Protein AF-A0A967LV18-F1 (afdb_monomer_lite)

Radi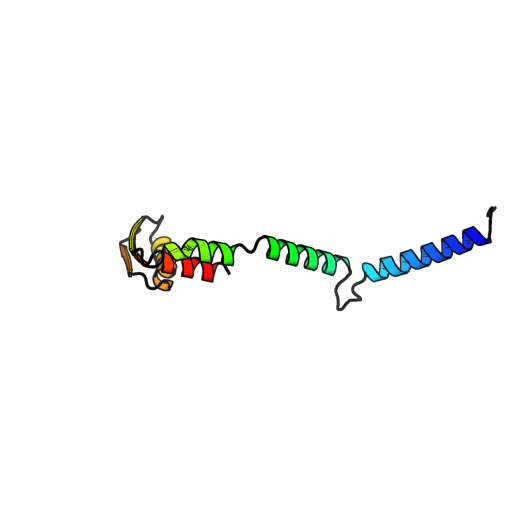us of gyration: 29.57 Å; chains: 1; bounding box: 50×27×85 Å

Foldseek 3Di:
DPPDPVVVVVVVVVVVVVVVVVCQQCDCPPVRDHVVVVVVVVVVVVVCVVPPCLVVVLVVLVVQFPPKDWDKDFAPFPVRLVVVQVLLVVLVWDWDDDTRIIITIDRSSSSVVSVSVVVD

Structure (mmCIF, N/CA/C/O backbone):
data_AF-A0A967LV18-F1
#
_entry.id   AF-A0A967LV18-F1
#
loop_
_atom_site.group_PDB
_atom_site.id
_atom_site.type_symbol
_atom_site.label_atom_id
_atom_site.label_alt_id
_atom_site.label_comp_id
_atom_site.label_asym_id
_atom_site.label_entity_id
_atom_site.label_seq_id
_atom_site.pdbx_PDB_ins_code
_atom_site.Cartn_x
_atom_site.Cartn_y
_atom_site.Cartn_z
_atom_site.occupancy
_atom_site.B_iso_or_equiv
_atom_site.auth_seq_id
_atom_site.auth_comp_id
_atom_site.auth_asym_id
_atom_site.auth_atom_id
_atom_site.pdbx_PDB_model_num
ATOM 1 N N . MET A 1 1 ? 13.952 8.322 -61.474 1.00 69.38 1 MET A N 1
ATOM 2 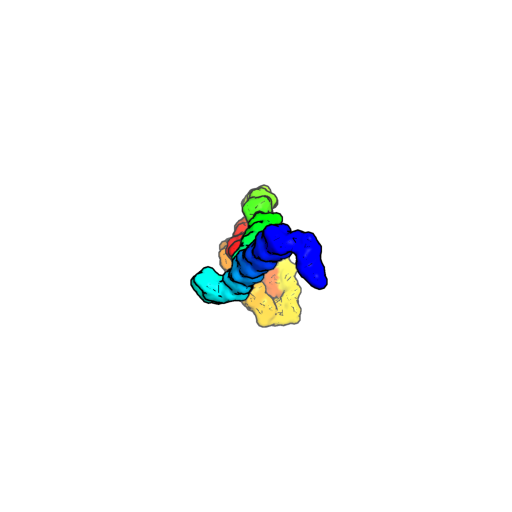C CA . MET A 1 1 ? 15.423 8.490 -61.414 1.00 69.38 1 MET A CA 1
ATOM 3 C C . MET A 1 1 ? 15.764 9.018 -60.025 1.00 69.38 1 MET A C 1
ATOM 5 O O . MET A 1 1 ? 15.075 9.923 -59.576 1.00 69.38 1 MET A O 1
ATOM 9 N N . ILE A 1 2 ? 16.734 8.440 -59.307 1.00 79.06 2 ILE A N 1
ATOM 10 C CA . ILE A 1 2 ? 17.136 8.963 -57.986 1.00 79.06 2 ILE A CA 1
ATOM 11 C C . ILE A 1 2 ? 17.806 10.326 -58.201 1.00 79.06 2 ILE A C 1
ATOM 13 O O . ILE A 1 2 ? 18.850 10.383 -58.848 1.00 79.06 2 ILE A O 1
ATOM 17 N N . ALA A 1 3 ? 17.207 11.398 -57.672 1.00 81.38 3 ALA A N 1
ATOM 18 C CA . ALA A 1 3 ? 17.666 12.774 -57.889 1.00 81.38 3 ALA A CA 1
ATOM 19 C C . ALA A 1 3 ? 19.056 13.047 -57.284 1.00 81.38 3 ALA A C 1
ATOM 21 O O . ALA A 1 3 ? 19.868 13.744 -57.880 1.00 81.38 3 ALA A O 1
ATOM 22 N N . SER A 1 4 ? 19.358 12.447 -56.127 1.00 88.12 4 SER A N 1
ATOM 23 C CA . SER A 1 4 ? 20.658 12.552 -55.459 1.00 88.12 4 SER A CA 1
ATOM 24 C C . SER A 1 4 ? 21.025 11.223 -54.808 1.00 88.12 4 SER A C 1
ATOM 26 O O . SER A 1 4 ? 20.490 10.850 -53.763 1.00 88.12 4 SER A O 1
ATOM 28 N N . LYS A 1 5 ? 21.939 10.477 -55.439 1.00 85.50 5 LYS A N 1
ATOM 29 C CA . LYS A 1 5 ? 22.316 9.124 -54.994 1.00 85.50 5 LYS A CA 1
ATOM 30 C C . LYS A 1 5 ? 22.881 9.124 -53.570 1.00 85.50 5 LYS A C 1
ATOM 32 O O . LYS A 1 5 ? 22.492 8.286 -52.767 1.00 85.50 5 LYS A O 1
ATOM 37 N N . LYS A 1 6 ? 23.740 10.091 -53.231 1.00 87.75 6 LYS A N 1
ATOM 38 C CA . LYS A 1 6 ? 24.382 10.180 -51.907 1.00 87.75 6 LYS A CA 1
ATOM 39 C C . LYS A 1 6 ? 23.361 10.366 -50.780 1.00 87.75 6 LYS A C 1
ATOM 41 O O . LYS A 1 6 ? 23.412 9.653 -49.785 1.00 87.75 6 LYS A O 1
ATOM 46 N N . GLN A 1 7 ? 22.432 11.305 -50.950 1.00 90.69 7 GLN A N 1
ATOM 47 C CA . GLN A 1 7 ? 21.400 11.587 -49.948 1.00 90.69 7 GLN A CA 1
ATOM 48 C C . GLN A 1 7 ? 20.385 10.445 -49.858 1.00 90.69 7 GLN A C 1
ATOM 50 O O . GLN A 1 7 ? 20.001 10.063 -48.759 1.00 90.69 7 GLN A O 1
ATOM 55 N N . PHE A 1 8 ? 20.010 9.853 -50.995 1.00 92.94 8 PHE A N 1
ATOM 56 C CA . PHE A 1 8 ? 19.089 8.721 -51.034 1.00 92.94 8 PHE A CA 1
ATOM 57 C C . PHE A 1 8 ? 19.639 7.502 -50.282 1.00 92.94 8 PHE A C 1
ATOM 59 O O . PHE A 1 8 ? 18.982 7.001 -49.376 1.00 92.94 8 PHE A O 1
ATOM 66 N N . PHE A 1 9 ? 20.863 7.056 -50.590 1.00 93.44 9 PHE A N 1
ATOM 67 C CA . PHE A 1 9 ? 21.462 5.907 -49.901 1.00 93.44 9 PHE A CA 1
ATOM 68 C C . PHE A 1 9 ? 21.773 6.199 -48.427 1.00 93.44 9 PHE A C 1
ATOM 70 O O . PHE A 1 9 ? 21.620 5.310 -47.594 1.00 93.44 9 PHE A O 1
ATOM 77 N N . GLY A 1 10 ? 22.133 7.443 -48.087 1.00 94.56 10 GLY A N 1
ATOM 78 C CA . GLY A 1 10 ? 22.270 7.870 -46.692 1.00 94.56 10 GLY A CA 1
ATOM 79 C C . GLY A 1 10 ? 20.950 7.777 -45.917 1.00 94.56 10 GLY A C 1
ATOM 80 O O . GLY A 1 10 ? 20.917 7.211 -44.828 1.00 94.56 10 GLY A O 1
ATOM 81 N N . GLY A 1 11 ? 19.850 8.259 -46.503 1.00 94.06 11 GLY A N 1
ATOM 82 C CA . GLY A 1 11 ? 18.512 8.162 -45.913 1.00 94.06 11 GLY A CA 1
ATOM 83 C C . GLY A 1 11 ? 18.028 6.719 -45.765 1.00 94.06 11 GLY A C 1
ATOM 84 O O . GLY A 1 11 ? 17.505 6.356 -44.716 1.00 94.06 11 GLY A O 1
ATOM 85 N N . VAL A 1 12 ? 18.267 5.870 -46.770 1.00 95.75 12 VAL A N 1
ATOM 86 C CA . VAL A 1 12 ? 17.966 4.429 -46.692 1.00 95.75 12 VAL A CA 1
ATOM 87 C C . VAL A 1 12 ? 18.765 3.762 -45.568 1.00 95.75 12 VAL A C 1
ATOM 89 O O . VAL A 1 12 ? 18.195 2.994 -44.798 1.00 95.75 12 VAL A O 1
ATOM 92 N N . GLY A 1 13 ? 20.051 4.091 -45.415 1.00 96.62 13 GLY A N 1
ATOM 93 C CA . GLY A 1 13 ? 20.875 3.582 -44.315 1.00 96.62 13 GLY A CA 1
ATOM 94 C C . GLY A 1 13 ? 20.340 3.977 -42.935 1.00 96.62 13 GLY A C 1
ATOM 95 O O . GLY A 1 13 ? 20.216 3.124 -42.058 1.00 96.62 13 GLY A O 1
ATOM 96 N N . LEU A 1 14 ? 19.951 5.244 -42.755 1.00 96.69 14 LEU A N 1
ATOM 97 C CA . LEU A 1 14 ? 19.337 5.725 -41.511 1.00 96.69 14 LEU A CA 1
ATOM 98 C C . LEU A 1 14 ? 17.985 5.057 -41.234 1.00 96.69 14 LEU A C 1
ATOM 100 O O . LEU A 1 14 ? 17.716 4.686 -40.094 1.00 96.69 14 LEU A O 1
ATOM 104 N N . MET A 1 15 ? 17.159 4.858 -42.265 1.00 97.06 15 MET A N 1
ATOM 105 C CA . MET A 1 15 ? 15.868 4.178 -42.139 1.00 97.06 15 MET A CA 1
ATOM 106 C C . MET A 1 15 ? 16.042 2.723 -41.698 1.00 97.06 15 MET A C 1
ATOM 108 O O . MET A 1 15 ? 15.348 2.267 -40.795 1.00 97.06 15 MET A O 1
ATOM 112 N N . ILE A 1 16 ? 16.995 2.001 -42.293 1.00 97.69 16 ILE A N 1
ATOM 113 C CA . ILE A 1 16 ? 17.316 0.627 -41.887 1.00 97.69 16 ILE A CA 1
ATOM 114 C C . ILE A 1 16 ? 17.786 0.606 -40.430 1.00 97.69 16 ILE A C 1
ATOM 116 O O . ILE A 1 16 ? 17.298 -0.207 -39.648 1.00 97.69 16 ILE A O 1
ATOM 120 N N . GLY A 1 17 ? 18.676 1.525 -40.043 1.00 97.75 17 GLY A N 1
ATOM 121 C CA . GLY A 1 17 ? 19.131 1.652 -38.658 1.00 97.75 17 GLY A CA 1
ATOM 122 C C . GLY A 1 17 ? 17.978 1.895 -37.681 1.00 97.75 17 GLY A C 1
ATOM 123 O O . GLY A 1 17 ? 17.870 1.199 -36.673 1.00 97.75 17 GLY A O 1
ATOM 124 N N . PHE A 1 18 ? 17.073 2.820 -38.010 1.00 97.56 18 PHE A N 1
ATOM 125 C CA . PHE A 1 18 ? 15.875 3.087 -37.216 1.00 97.56 18 PHE A CA 1
ATOM 126 C C . PHE A 1 18 ? 14.995 1.841 -37.070 1.00 97.56 18 PHE A C 1
ATOM 128 O O . PHE A 1 18 ? 14.616 1.495 -35.955 1.00 97.56 18 PHE A O 1
ATOM 135 N N . VAL A 1 19 ? 14.710 1.137 -38.169 1.00 97.69 19 VAL A N 1
ATOM 136 C CA . VAL A 1 19 ? 13.871 -0.072 -38.151 1.00 97.69 19 VAL A CA 1
ATOM 137 C C . VAL A 1 19 ? 14.501 -1.177 -37.303 1.00 97.69 19 VAL A C 1
ATOM 139 O O . VAL A 1 19 ? 13.789 -1.825 -36.542 1.00 97.69 19 VAL A O 1
ATOM 142 N N . ILE A 1 20 ? 15.820 -1.376 -37.378 1.00 97.69 20 ILE A N 1
ATOM 143 C CA . ILE A 1 20 ? 16.522 -2.364 -36.544 1.00 97.69 20 ILE A CA 1
ATOM 144 C C . ILE A 1 20 ? 16.354 -2.028 -35.061 1.00 97.69 20 ILE A C 1
ATOM 146 O O . ILE A 1 20 ? 15.957 -2.892 -34.281 1.00 97.69 20 ILE A O 1
ATOM 150 N N . VAL A 1 21 ? 16.612 -0.776 -34.673 1.00 96.62 21 VAL A N 1
ATOM 151 C CA . VAL A 1 21 ? 16.444 -0.331 -33.281 1.00 96.62 21 VAL A CA 1
ATOM 152 C C . VAL A 1 21 ? 14.992 -0.485 -32.837 1.00 96.62 21 VAL A C 1
ATOM 154 O O . VAL A 1 21 ? 14.749 -0.964 -31.734 1.00 96.62 21 VAL A O 1
ATOM 157 N N . LEU A 1 22 ? 14.031 -0.142 -33.697 1.00 95.81 22 LEU A N 1
ATOM 158 C CA . LEU A 1 22 ? 12.605 -0.271 -33.412 1.00 95.81 22 LEU A CA 1
ATOM 159 C C . LEU A 1 22 ? 12.210 -1.736 -33.172 1.00 95.81 22 LEU A C 1
ATOM 161 O O . LEU A 1 22 ? 11.556 -2.038 -32.180 1.00 95.81 22 LEU A O 1
ATOM 165 N N . ILE A 1 23 ? 12.642 -2.658 -34.037 1.00 96.19 23 ILE A N 1
ATOM 166 C CA . ILE A 1 23 ? 12.381 -4.096 -33.872 1.00 96.19 23 ILE A CA 1
ATOM 167 C C . ILE A 1 23 ? 12.988 -4.595 -32.563 1.00 96.19 23 ILE A C 1
ATOM 169 O O . ILE A 1 23 ? 12.306 -5.276 -31.803 1.00 96.19 23 ILE A O 1
ATOM 173 N N . ILE A 1 24 ? 14.239 -4.228 -32.271 1.00 96.06 24 ILE A N 1
ATOM 174 C CA . ILE A 1 24 ? 14.905 -4.607 -31.019 1.00 96.06 24 ILE A CA 1
ATOM 175 C C . ILE A 1 24 ? 14.127 -4.064 -29.815 1.00 96.06 24 ILE A C 1
ATOM 177 O O . ILE A 1 24 ? 13.881 -4.811 -28.871 1.00 96.06 24 ILE A O 1
ATOM 181 N N . PHE A 1 25 ? 13.678 -2.807 -29.870 1.00 95.56 25 PHE A N 1
ATOM 182 C CA . PHE A 1 25 ? 12.911 -2.163 -28.805 1.00 95.56 25 PHE A CA 1
ATOM 183 C C . PHE A 1 25 ? 11.614 -2.913 -28.480 1.00 95.56 25 PHE A C 1
ATOM 185 O O . PHE A 1 25 ? 11.287 -3.066 -27.309 1.00 95.56 25 PHE A O 1
ATOM 192 N N . PHE A 1 26 ? 10.897 -3.420 -29.487 1.00 94.44 26 PHE A N 1
ATOM 193 C CA . PHE A 1 26 ? 9.664 -4.195 -29.285 1.00 94.44 26 PHE A CA 1
ATOM 194 C C . PHE A 1 26 ? 9.884 -5.707 -29.130 1.00 94.44 26 PHE A C 1
ATOM 196 O O . PHE A 1 26 ? 8.945 -6.438 -28.819 1.00 94.44 26 PHE A O 1
ATOM 203 N N . SER A 1 27 ? 11.106 -6.199 -29.326 1.00 94.12 27 SER A N 1
ATOM 204 C CA . SER A 1 27 ? 11.434 -7.615 -29.158 1.00 94.12 27 SER A CA 1
ATOM 205 C C . SER A 1 27 ? 11.693 -7.976 -27.685 1.00 94.12 27 SER A C 1
ATOM 207 O O . SER A 1 27 ? 12.160 -7.133 -26.917 1.00 94.12 27 SER A O 1
ATOM 209 N N . PRO A 1 28 ? 11.458 -9.234 -27.265 1.00 93.62 28 PRO A N 1
ATOM 210 C CA . PRO A 1 28 ? 11.620 -9.677 -25.875 1.00 93.62 28 PRO A CA 1
ATOM 211 C C . PRO A 1 28 ? 13.087 -9.960 -25.489 1.00 93.62 28 PRO A C 1
ATOM 213 O O . PRO A 1 28 ? 13.378 -10.855 -24.695 1.00 93.62 28 PRO A O 1
ATOM 216 N N . VAL A 1 29 ? 14.043 -9.237 -26.077 1.00 94.44 29 VAL A N 1
ATOM 217 C CA . VAL A 1 29 ? 15.485 -9.472 -25.881 1.00 94.44 29 VAL A CA 1
ATOM 218 C C . VAL A 1 29 ? 15.998 -8.979 -24.525 1.00 94.44 29 VAL A C 1
ATOM 220 O O . VAL A 1 29 ? 17.078 -9.382 -24.097 1.00 94.44 29 VAL A O 1
ATOM 223 N N . PHE A 1 30 ? 15.225 -8.155 -23.811 1.00 90.56 30 PHE A N 1
ATOM 224 C CA . PHE A 1 30 ? 15.575 -7.640 -22.487 1.00 90.56 30 PHE A CA 1
ATOM 225 C C . PHE A 1 30 ? 15.033 -8.563 -21.390 1.00 90.56 30 PHE A C 1
ATOM 227 O O . PHE A 1 30 ? 14.090 -8.232 -20.674 1.00 90.56 30 PHE A O 1
ATOM 234 N N . GLY A 1 31 ? 15.597 -9.770 -21.289 1.00 87.81 31 GLY A N 1
ATOM 235 C CA . GLY A 1 31 ? 15.208 -10.738 -20.255 1.00 87.81 31 GLY A CA 1
ATOM 236 C C . GLY A 1 31 ? 13.749 -11.200 -20.360 1.00 87.81 31 GLY A C 1
ATOM 237 O O . GLY A 1 31 ? 13.095 -11.393 -19.339 1.00 87.81 31 GLY A O 1
ATOM 238 N N . GLY A 1 32 ? 13.227 -11.335 -21.585 1.00 90.31 32 GLY A N 1
ATOM 239 C CA . GLY A 1 32 ? 11.835 -11.712 -21.851 1.00 90.31 32 GLY A CA 1
ATOM 240 C C . GLY A 1 32 ? 10.855 -10.537 -21.898 1.00 90.31 32 GLY A C 1
ATOM 241 O O . GLY A 1 32 ? 9.683 -10.751 -22.190 1.00 90.31 32 GLY A O 1
ATOM 242 N N . LYS A 1 33 ? 11.326 -9.311 -21.645 1.00 91.88 33 LYS A N 1
ATOM 243 C CA . LYS A 1 33 ? 10.547 -8.069 -21.724 1.00 91.88 33 LYS A CA 1
ATOM 244 C C . LYS A 1 33 ? 10.984 -7.225 -22.918 1.00 91.88 33 LYS A C 1
ATOM 246 O O . LYS A 1 33 ? 12.118 -7.342 -23.388 1.00 91.88 33 LYS A O 1
ATOM 251 N N . ASN A 1 34 ? 10.092 -6.367 -23.396 1.00 95.75 34 ASN A N 1
ATOM 252 C CA . ASN A 1 34 ? 10.384 -5.356 -24.409 1.00 95.75 34 ASN A CA 1
ATOM 253 C C . ASN A 1 34 ? 10.395 -3.943 -23.792 1.00 95.75 34 ASN A C 1
ATOM 255 O O . ASN A 1 34 ? 10.061 -3.746 -22.625 1.00 95.75 34 ASN A O 1
ATOM 259 N N . GLY A 1 35 ? 10.785 -2.940 -24.574 1.00 92.69 35 GLY A N 1
ATOM 260 C CA . GLY A 1 35 ? 10.891 -1.553 -24.126 1.00 92.69 35 GLY A CA 1
ATOM 261 C C . GLY A 1 35 ? 9.580 -0.945 -23.615 1.00 92.69 35 GLY A C 1
ATOM 262 O O . GLY A 1 35 ? 9.627 -0.134 -22.690 1.00 92.69 35 GLY A O 1
ATOM 263 N N . LEU A 1 36 ? 8.415 -1.354 -24.135 1.00 93.88 36 LEU A N 1
ATOM 264 C CA . LEU A 1 36 ? 7.128 -0.907 -23.592 1.00 93.88 36 LEU A CA 1
ATOM 265 C C . LEU A 1 36 ? 6.891 -1.442 -22.187 1.00 93.88 36 LEU A C 1
ATOM 267 O O . LEU A 1 36 ? 6.440 -0.682 -21.339 1.00 93.88 36 LEU A O 1
ATOM 271 N N . ASP A 1 37 ? 7.237 -2.702 -21.917 1.00 93.62 37 ASP A N 1
ATOM 272 C CA . ASP A 1 37 ? 7.073 -3.276 -20.579 1.00 93.62 37 ASP A CA 1
ATOM 273 C C . ASP A 1 37 ? 7.889 -2.487 -19.547 1.00 93.62 37 ASP A C 1
ATOM 275 O O . ASP A 1 37 ? 7.456 -2.280 -18.415 1.00 93.62 37 ASP A O 1
ATOM 279 N N . TYR A 1 38 ? 9.084 -2.024 -19.918 1.00 91.69 38 TYR A N 1
ATOM 280 C CA . TYR A 1 38 ? 9.902 -1.184 -19.042 1.00 91.69 38 TYR A CA 1
ATOM 281 C C . TYR A 1 38 ? 9.296 0.205 -18.833 1.00 91.69 38 TYR A C 1
ATOM 283 O O . TYR A 1 38 ? 9.289 0.689 -17.702 1.00 91.69 38 TYR A O 1
ATOM 291 N N . LEU A 1 39 ? 8.771 0.833 -19.889 1.00 92.50 39 LEU A N 1
ATOM 292 C CA . LEU A 1 39 ? 8.100 2.132 -19.785 1.00 92.50 39 LEU A CA 1
ATOM 293 C C . LEU A 1 39 ? 6.824 2.051 -18.942 1.00 92.50 39 LEU A C 1
ATOM 295 O O . LEU A 1 39 ? 6.587 2.931 -18.118 1.00 92.50 39 LEU A O 1
ATOM 299 N N . ASP A 1 40 ? 6.046 0.984 -19.097 1.00 92.00 40 ASP A N 1
ATOM 300 C CA . ASP A 1 40 ? 4.846 0.736 -18.303 1.00 92.00 40 ASP A CA 1
ATOM 301 C C . ASP A 1 40 ? 5.191 0.486 -16.830 1.00 92.00 40 ASP A C 1
ATOM 303 O O . ASP A 1 40 ? 4.644 1.133 -15.941 1.00 92.00 40 ASP A O 1
ATOM 307 N N . ASN A 1 41 ? 6.180 -0.368 -16.545 1.00 89.12 41 ASN A N 1
ATOM 308 C CA . ASN A 1 41 ? 6.647 -0.589 -15.173 1.00 89.12 41 ASN A CA 1
ATOM 309 C C . ASN A 1 41 ? 7.187 0.700 -14.531 1.00 89.12 41 ASN A C 1
ATOM 311 O O . ASN A 1 41 ? 6.953 0.954 -13.346 1.00 89.12 41 ASN A O 1
ATOM 315 N N . LEU A 1 42 ? 7.881 1.540 -15.301 1.00 87.94 42 LEU A N 1
ATOM 316 C CA . LEU A 1 42 ? 8.347 2.840 -14.831 1.00 87.94 42 LEU A CA 1
ATOM 317 C C . LEU A 1 42 ? 7.164 3.762 -14.513 1.00 87.94 42 LEU A C 1
ATOM 319 O O . LEU A 1 42 ? 7.103 4.315 -13.419 1.00 87.94 42 LEU A O 1
ATOM 323 N N . TYR A 1 43 ? 6.194 3.878 -15.419 1.00 87.06 43 TYR A N 1
ATOM 324 C CA . TYR A 1 43 ? 4.996 4.683 -15.188 1.00 87.06 43 TYR A CA 1
ATOM 325 C C . TYR A 1 43 ? 4.214 4.194 -13.965 1.00 87.06 43 TYR A C 1
ATOM 327 O O . TYR A 1 43 ? 3.871 4.988 -13.094 1.00 87.06 43 TYR A O 1
ATOM 335 N N . ASN A 1 44 ? 4.008 2.883 -13.844 1.00 86.06 44 ASN A N 1
ATOM 336 C CA . ASN A 1 44 ? 3.303 2.275 -12.722 1.00 86.06 44 ASN A CA 1
ATOM 337 C C . ASN A 1 44 ? 4.041 2.466 -11.395 1.00 86.06 44 ASN A C 1
ATOM 339 O O . ASN A 1 44 ? 3.401 2.729 -10.379 1.00 86.06 44 ASN A O 1
ATOM 343 N N . SER A 1 45 ? 5.372 2.375 -11.373 1.00 83.56 45 SER A N 1
ATOM 344 C CA . SER A 1 45 ? 6.145 2.630 -10.150 1.00 83.56 45 SER A CA 1
ATOM 345 C C . SER A 1 45 ? 6.096 4.103 -9.733 1.00 83.56 45 SER A C 1
ATOM 347 O O . SER A 1 45 ? 5.884 4.389 -8.555 1.00 83.56 45 SER A O 1
ATOM 349 N N . ILE A 1 46 ? 6.176 5.037 -10.686 1.00 82.75 46 ILE A N 1
ATOM 350 C CA . ILE A 1 46 ? 6.019 6.476 -10.424 1.00 82.75 46 ILE A CA 1
ATOM 351 C C . ILE A 1 46 ? 4.592 6.793 -9.963 1.00 82.75 46 ILE A C 1
ATOM 353 O O . ILE A 1 46 ? 4.409 7.500 -8.976 1.00 82.75 46 ILE A O 1
ATOM 357 N N . SER A 1 47 ? 3.576 6.248 -10.635 1.00 81.25 47 SER A N 1
ATOM 358 C CA . SER A 1 47 ? 2.170 6.480 -10.295 1.00 81.25 47 SER A CA 1
ATOM 359 C C . SER A 1 47 ? 1.825 5.932 -8.913 1.00 81.25 47 SER A C 1
ATOM 361 O O . SER A 1 47 ? 1.103 6.589 -8.168 1.00 81.25 47 SER A O 1
ATOM 363 N N . LYS A 1 48 ? 2.353 4.757 -8.545 1.00 71.44 48 LYS A N 1
ATOM 364 C CA . LYS A 1 48 ? 2.183 4.195 -7.198 1.00 71.44 48 LYS A CA 1
ATOM 365 C C . LYS A 1 48 ? 2.915 5.028 -6.148 1.00 71.44 48 LYS A C 1
ATOM 367 O O . LYS A 1 48 ? 2.330 5.330 -5.116 1.00 71.44 48 LYS A O 1
ATOM 372 N N . GLY A 1 49 ? 4.141 5.473 -6.433 1.00 69.69 49 GLY A N 1
ATOM 373 C CA . GLY A 1 49 ? 4.894 6.359 -5.539 1.00 69.69 49 GLY A CA 1
ATOM 374 C C . GLY A 1 49 ? 4.218 7.719 -5.324 1.00 69.69 49 GLY A C 1
ATOM 375 O O . GLY A 1 49 ? 4.196 8.224 -4.207 1.00 69.69 49 GLY A O 1
ATOM 376 N N . SER A 1 50 ? 3.595 8.285 -6.362 1.00 68.38 50 SER A N 1
ATOM 377 C CA . SER A 1 50 ? 2.856 9.554 -6.273 1.00 68.38 50 SER A CA 1
ATOM 378 C C . SER A 1 50 ? 1.540 9.450 -5.493 1.00 68.38 50 SER A C 1
ATOM 380 O O . SER A 1 50 ? 0.999 10.480 -5.092 1.00 68.38 50 SER A O 1
ATOM 382 N N . ALA A 1 51 ? 1.012 8.239 -5.309 1.00 74.56 51 ALA A N 1
ATOM 383 C CA . ALA A 1 51 ? -0.238 7.972 -4.600 1.00 74.56 51 ALA A CA 1
ATOM 384 C C . ALA A 1 51 ? -0.018 7.277 -3.245 1.00 74.56 51 ALA A C 1
ATOM 386 O O . ALA A 1 51 ? -0.975 6.825 -2.615 1.00 74.56 51 ALA A O 1
ATOM 387 N N . TYR A 1 52 ? 1.231 7.172 -2.783 1.00 83.19 52 TYR A N 1
ATOM 388 C CA . TYR A 1 52 ? 1.542 6.528 -1.514 1.00 83.19 52 TYR A CA 1
ATOM 389 C C . TYR A 1 52 ? 1.329 7.498 -0.346 1.00 83.19 52 TYR A C 1
ATOM 391 O O . TYR A 1 52 ? 2.244 8.173 0.124 1.00 83.19 52 TYR A O 1
ATOM 399 N N . TYR A 1 53 ? 0.076 7.595 0.102 1.00 86.94 53 TYR A N 1
ATOM 400 C CA . TYR A 1 53 ? -0.344 8.530 1.149 1.00 86.94 53 TYR A CA 1
ATOM 401 C C . TYR A 1 53 ? -0.178 7.992 2.576 1.00 86.94 53 TYR A C 1
ATOM 403 O O . TYR A 1 53 ? -0.317 8.767 3.520 1.00 86.94 53 TYR A O 1
ATOM 411 N N . ILE A 1 54 ? 0.141 6.705 2.759 1.00 90.88 54 ILE A N 1
ATOM 412 C CA . ILE A 1 54 ? 0.195 6.065 4.084 1.00 90.88 54 ILE A CA 1
ATOM 413 C C . ILE A 1 54 ? 1.100 6.798 5.087 1.00 90.88 54 ILE A C 1
ATOM 415 O O . ILE A 1 54 ? 0.644 6.996 6.210 1.00 90.88 54 ILE A O 1
ATOM 419 N N . PRO A 1 55 ? 2.312 7.282 4.744 1.00 90.94 55 PRO A N 1
ATOM 420 C CA . PRO A 1 55 ? 3.143 8.023 5.695 1.00 90.94 55 PRO A CA 1
ATOM 421 C C . PRO A 1 55 ? 2.464 9.299 6.195 1.00 90.94 55 PRO A C 1
ATOM 423 O O . PRO A 1 55 ? 2.438 9.562 7.393 1.00 90.94 55 PRO A O 1
ATOM 426 N N . LYS A 1 56 ? 1.839 10.049 5.281 1.00 90.81 56 LYS A N 1
ATOM 427 C CA . LYS A 1 56 ? 1.110 11.273 5.615 1.00 90.81 56 LYS A CA 1
ATOM 428 C C . LYS A 1 56 ? -0.108 10.972 6.493 1.00 90.81 56 LYS A C 1
ATOM 430 O O . LYS A 1 56 ? -0.337 11.661 7.477 1.00 90.81 56 LYS A O 1
ATOM 435 N N . VAL A 1 57 ? -0.876 9.933 6.165 1.00 93.31 57 VAL A N 1
ATOM 436 C CA . VAL A 1 57 ? -2.055 9.556 6.960 1.00 93.31 57 VAL A CA 1
ATOM 437 C C . VAL A 1 57 ? -1.641 9.005 8.331 1.00 93.31 57 VAL A C 1
ATOM 439 O O . VAL A 1 57 ? -2.308 9.296 9.317 1.00 93.31 57 VAL A O 1
ATOM 442 N N . LYS A 1 58 ? -0.503 8.298 8.438 1.00 92.94 58 LYS A N 1
ATOM 443 C CA . LYS A 1 58 ? 0.084 7.897 9.731 1.00 92.94 58 LYS A CA 1
ATOM 444 C C . LYS A 1 58 ? 0.334 9.125 10.616 1.00 92.94 58 LYS A C 1
ATOM 446 O O . LYS A 1 58 ? -0.073 9.104 11.773 1.00 92.94 58 LYS A O 1
ATOM 451 N N . GLU A 1 59 ? 0.906 10.203 10.073 1.00 93.44 59 GLU A N 1
ATOM 452 C CA . GLU A 1 59 ? 1.081 11.475 10.798 1.00 93.44 59 GLU A CA 1
ATOM 453 C C . GLU A 1 59 ? -0.257 12.129 11.187 1.00 93.44 59 GLU A C 1
ATOM 455 O O . GLU A 1 59 ? -0.408 12.590 12.316 1.00 93.44 59 GLU A O 1
ATOM 460 N N . GLU A 1 60 ? -1.251 12.132 10.292 1.00 93.38 60 GLU A N 1
ATOM 461 C CA . GLU A 1 60 ? -2.599 12.657 10.574 1.00 93.38 60 GLU A CA 1
ATOM 462 C C . GLU A 1 60 ? -3.339 11.845 11.658 1.00 93.38 60 GLU A C 1
ATOM 464 O O . GLU A 1 60 ? -4.216 12.382 12.339 1.00 93.38 60 GLU A O 1
ATOM 469 N N . CYS A 1 61 ? -2.973 10.574 11.857 1.00 93.19 61 CYS A N 1
ATOM 470 C CA . CYS A 1 61 ? -3.530 9.702 12.890 1.00 93.19 61 CYS A CA 1
ATOM 471 C C . CYS A 1 61 ? -2.849 9.840 14.265 1.00 93.19 61 CYS A C 1
ATOM 473 O O . CYS A 1 61 ? -3.468 9.494 15.272 1.00 93.19 61 CYS A O 1
ATOM 475 N N . GLU A 1 62 ? -1.619 10.363 14.347 1.00 92.06 62 GLU A N 1
ATOM 476 C CA . GLU A 1 62 ? -0.884 10.532 15.615 1.00 92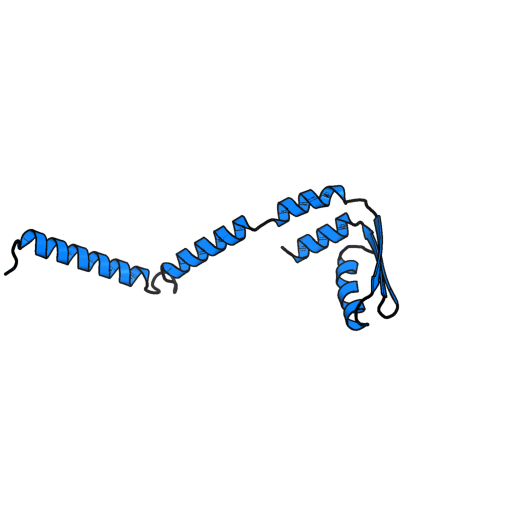.06 62 GLU A CA 1
ATOM 477 C C . GLU A 1 62 ? -1.666 11.297 16.703 1.00 92.06 62 GLU A C 1
ATOM 479 O O . GLU A 1 62 ? -1.672 10.833 17.847 1.00 92.06 62 GLU A O 1
ATOM 484 N N . PRO A 1 63 ? -2.395 12.397 16.403 1.00 95.00 63 PRO A N 1
ATOM 485 C CA . PRO A 1 63 ? -3.188 13.120 17.401 1.00 95.00 63 PRO A CA 1
ATOM 486 C C . PRO A 1 63 ? -4.324 12.302 18.031 1.00 95.00 63 PRO A C 1
ATOM 488 O O . PRO A 1 63 ? -4.912 12.740 19.019 1.00 95.00 63 PRO A O 1
ATOM 491 N N . PHE A 1 64 ? -4.670 11.144 17.456 1.00 93.06 64 PHE A N 1
ATOM 492 C CA . PHE A 1 64 ? -5.726 10.273 17.967 1.00 93.06 64 PHE A CA 1
ATOM 493 C C . PHE A 1 64 ? -5.226 9.192 18.930 1.00 93.06 64 PHE A C 1
ATOM 495 O O . PHE A 1 64 ? -6.050 8.520 19.549 1.00 93.06 64 PHE A O 1
ATOM 502 N N . LYS A 1 65 ? -3.908 9.035 19.102 1.00 90.88 65 LYS A N 1
ATOM 503 C CA . LYS A 1 65 ? -3.355 8.144 20.129 1.00 90.88 65 LYS A CA 1
ATOM 504 C C . LYS A 1 65 ? -3.766 8.604 21.523 1.00 90.88 65 LYS A C 1
ATOM 506 O O . LYS A 1 65 ? -3.691 9.785 21.847 1.00 90.88 65 LYS A O 1
ATOM 511 N N . GLY A 1 66 ? -4.172 7.663 22.360 1.00 89.56 66 GLY A N 1
ATOM 512 C CA . GLY A 1 66 ? -4.711 7.900 23.696 1.00 89.56 66 GLY A CA 1
ATOM 513 C C . GLY A 1 66 ? -6.208 8.219 23.716 1.00 89.56 66 GLY A C 1
ATOM 514 O O . GLY A 1 66 ? -6.796 8.271 24.798 1.00 89.56 66 GLY A O 1
ATOM 515 N N . ASN A 1 67 ? -6.852 8.4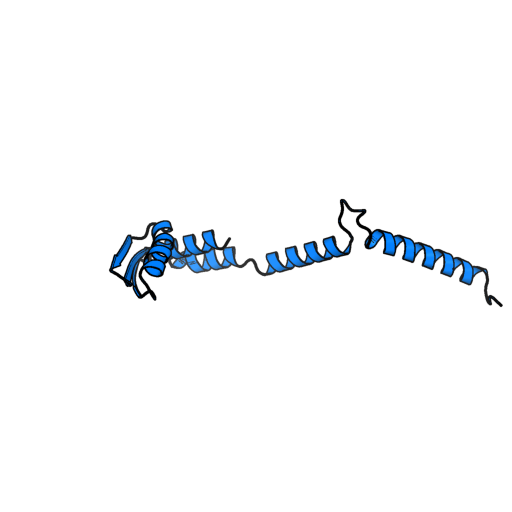30 22.559 1.00 93.38 67 ASN A N 1
ATOM 516 C CA . ASN A 1 67 ? -8.279 8.740 22.507 1.00 93.38 67 ASN A CA 1
ATOM 517 C C . ASN A 1 67 ? -9.104 7.456 22.539 1.00 93.38 67 ASN A C 1
ATOM 519 O O . ASN A 1 67 ? -9.315 6.807 21.515 1.00 93.38 67 ASN A O 1
ATOM 523 N N . SER A 1 68 ? -9.623 7.114 23.714 1.00 92.88 68 SER A N 1
ATOM 524 C CA . SER A 1 68 ? -10.525 5.976 23.862 1.00 92.88 68 SER A CA 1
ATOM 525 C C . SER A 1 68 ? -11.886 6.246 23.221 1.00 92.88 68 SER A C 1
ATOM 527 O O . SER A 1 68 ? -12.556 7.233 23.535 1.00 92.88 68 SER A O 1
ATOM 529 N N . VAL A 1 69 ? -12.335 5.328 22.371 1.00 93.00 69 VAL A N 1
ATOM 530 C CA . VAL A 1 69 ? -13.676 5.323 21.777 1.00 93.00 69 VAL A CA 1
ATOM 531 C C . VAL A 1 69 ? -14.481 4.138 22.284 1.00 93.00 69 VAL A C 1
ATOM 533 O O . VAL A 1 69 ? -13.931 3.081 22.574 1.00 93.00 69 VAL A O 1
ATOM 536 N N . ASN A 1 70 ? -15.800 4.313 22.379 1.00 94.62 70 ASN A N 1
ATOM 537 C CA . ASN A 1 70 ? -16.744 3.242 22.681 1.00 94.62 70 ASN A CA 1
ATOM 538 C C . ASN A 1 70 ? -17.920 3.344 21.712 1.00 94.62 70 ASN A C 1
ATOM 540 O O . ASN A 1 70 ? -18.752 4.246 21.821 1.00 94.62 70 ASN A O 1
ATOM 544 N N . VAL A 1 71 ? -17.956 2.452 20.728 1.00 93.69 71 VAL A N 1
ATOM 545 C CA . VAL A 1 71 ? -18.913 2.506 19.621 1.00 93.69 71 VAL A CA 1
ATOM 546 C C . VAL A 1 71 ? -19.677 1.197 19.512 1.00 93.69 71 VAL A C 1
ATOM 548 O O . VAL A 1 71 ? -19.154 0.120 19.783 1.00 93.69 71 VAL A O 1
ATOM 551 N N . THR A 1 72 ? -20.945 1.283 19.117 1.00 95.31 72 THR A N 1
ATOM 552 C CA . THR A 1 72 ? -21.764 0.109 18.799 1.00 95.31 72 THR A CA 1
ATOM 553 C C . THR A 1 72 ? -22.120 0.146 17.323 1.00 95.31 72 THR A C 1
ATOM 555 O O . THR A 1 72 ? -22.894 0.995 16.885 1.00 95.31 72 THR A O 1
ATOM 558 N N . LEU A 1 73 ? -21.560 -0.784 16.560 1.00 93.25 73 LEU A N 1
ATOM 559 C CA . LEU A 1 73 ? -21.782 -0.936 15.130 1.00 93.25 73 LEU A CA 1
ATOM 560 C C . LEU A 1 73 ? -22.847 -2.013 14.903 1.00 93.25 73 LEU A C 1
ATOM 562 O O . LEU A 1 73 ? -22.810 -3.075 15.522 1.00 93.25 73 LEU A O 1
ATOM 566 N N . THR A 1 74 ? -23.812 -1.752 14.025 1.00 95.88 74 THR A N 1
ATOM 567 C CA . THR A 1 74 ? -24.827 -2.749 13.642 1.00 95.88 74 THR A CA 1
ATOM 568 C C . THR A 1 74 ? -24.471 -3.295 12.269 1.00 95.88 74 THR A C 1
ATOM 570 O O . THR A 1 74 ? -24.415 -2.539 11.304 1.00 95.88 74 THR A O 1
ATOM 573 N N . MET A 1 75 ? -24.213 -4.597 12.193 1.00 94.75 75 MET A N 1
ATOM 574 C CA . MET A 1 75 ? -23.836 -5.297 10.968 1.00 94.75 75 MET A CA 1
ATOM 575 C C . MET A 1 75 ? -25.061 -5.898 10.260 1.00 94.75 75 MET A C 1
ATOM 577 O O . MET A 1 75 ? -26.082 -6.133 10.914 1.00 94.75 75 MET A O 1
ATOM 581 N N . PRO A 1 76 ? -24.971 -6.182 8.947 1.00 94.12 76 PRO A N 1
ATOM 582 C CA . PRO A 1 76 ? -26.073 -6.776 8.183 1.00 94.12 76 PRO A CA 1
ATOM 583 C C . PRO A 1 76 ? -26.516 -8.148 8.707 1.00 94.12 76 PRO A C 1
ATOM 585 O O . PRO A 1 76 ? -27.708 -8.437 8.772 1.00 94.12 76 PRO A O 1
ATOM 588 N N . ASP A 1 77 ? -25.562 -8.984 9.122 1.00 94.56 77 ASP A N 1
ATOM 589 C CA . ASP A 1 77 ? -25.820 -10.310 9.678 1.00 94.56 77 ASP A CA 1
ATOM 590 C C . ASP A 1 77 ? -24.725 -10.740 10.671 1.00 94.56 77 ASP A C 1
ATOM 592 O O . ASP A 1 77 ? -23.756 -10.021 10.938 1.00 94.56 77 ASP A O 1
ATOM 596 N N . LYS A 1 78 ? -24.908 -11.927 11.261 1.00 93.19 78 LYS A N 1
ATOM 597 C CA . LYS A 1 78 ? -23.989 -12.489 12.260 1.00 93.19 78 LYS A CA 1
ATOM 598 C C . LYS A 1 78 ? -22.613 -12.822 11.679 1.00 93.19 78 LYS A C 1
ATOM 600 O O . LYS A 1 78 ? -21.627 -12.722 12.402 1.00 93.19 78 LYS A O 1
ATOM 605 N N . THR A 1 79 ? -22.540 -13.215 10.409 1.00 94.19 79 THR A N 1
ATOM 606 C CA . THR A 1 79 ? -21.275 -13.558 9.750 1.00 94.19 79 THR A CA 1
ATOM 607 C C . THR A 1 79 ? -20.426 -12.309 9.571 1.00 94.19 79 THR A C 1
ATOM 609 O O . THR A 1 79 ? -19.259 -12.313 9.957 1.00 94.19 79 THR A O 1
ATOM 612 N N . HIS A 1 80 ? -21.024 -11.213 9.101 1.00 95.00 80 HIS A N 1
ATOM 613 C CA . HIS A 1 80 ? -20.347 -9.922 9.013 1.00 95.00 80 HIS A CA 1
ATOM 614 C C . HIS A 1 80 ? -19.914 -9.422 10.396 1.00 95.00 80 HIS A C 1
ATOM 616 O O . HIS A 1 80 ? -18.791 -8.958 10.548 1.00 95.00 80 HIS A O 1
ATOM 622 N N . ALA A 1 81 ? -20.743 -9.585 11.436 1.00 93.94 81 ALA A N 1
ATOM 623 C CA . ALA A 1 81 ? -20.345 -9.240 12.805 1.00 93.94 81 ALA A CA 1
ATOM 624 C C . ALA A 1 81 ? -19.110 -10.010 13.287 1.00 93.94 81 ALA A C 1
ATOM 626 O O . ALA A 1 81 ? -18.212 -9.408 13.869 1.00 93.94 81 ALA A O 1
ATOM 627 N N . GLN A 1 82 ? -19.028 -11.309 13.001 1.00 92.44 82 GLN A N 1
ATOM 628 C CA . GLN A 1 82 ? -17.865 -12.130 13.344 1.00 92.44 82 GLN A CA 1
ATOM 629 C C . GLN A 1 82 ? -16.618 -11.775 12.530 1.00 92.44 82 GLN A C 1
ATOM 631 O O . GLN A 1 82 ? -15.513 -11.821 13.061 1.00 92.44 82 GLN A O 1
ATOM 636 N N . GLN A 1 83 ? -16.769 -11.443 11.248 1.00 93.69 83 GLN A N 1
ATOM 637 C CA . GLN A 1 83 ? -15.645 -11.052 10.395 1.00 93.69 83 GLN A CA 1
ATOM 638 C C . GLN A 1 83 ? -15.089 -9.686 10.797 1.00 93.69 83 GLN A C 1
ATOM 640 O O . GLN A 1 83 ? -13.885 -9.558 10.996 1.00 93.69 83 GLN A O 1
ATOM 645 N N . THR A 1 84 ? -15.960 -8.694 10.991 1.00 92.75 84 THR A N 1
ATOM 646 C CA . THR A 1 84 ? -15.564 -7.347 11.412 1.00 92.75 84 THR A CA 1
ATOM 647 C C . THR A 1 84 ? -14.939 -7.353 12.806 1.00 92.75 84 THR A C 1
ATOM 649 O O . THR A 1 84 ? -13.987 -6.615 13.038 1.00 92.75 84 THR A O 1
ATOM 652 N N . ALA A 1 85 ? -15.412 -8.207 13.723 1.00 92.38 85 ALA A N 1
ATOM 653 C CA . ALA A 1 85 ? -14.819 -8.337 15.054 1.00 92.38 85 ALA A CA 1
ATOM 654 C C . ALA A 1 85 ? -13.314 -8.628 15.002 1.00 92.38 85 ALA A C 1
ATOM 656 O O . ALA A 1 85 ? -12.545 -7.952 15.678 1.00 92.38 85 ALA A O 1
ATOM 657 N N . LYS A 1 86 ? -12.890 -9.548 14.126 1.00 91.31 86 LYS A N 1
ATOM 658 C CA . LYS A 1 86 ? -11.477 -9.930 13.968 1.00 91.31 86 LYS A CA 1
ATOM 659 C C . LYS A 1 86 ? -10.580 -8.759 13.567 1.00 91.31 86 LYS A C 1
ATOM 661 O O . LYS A 1 86 ? -9.424 -8.717 13.972 1.00 91.31 86 LYS A O 1
ATOM 666 N N . LEU A 1 87 ? -11.106 -7.815 12.783 1.00 91.25 87 LEU A N 1
ATOM 667 C CA . LEU A 1 87 ? -10.357 -6.628 12.356 1.00 91.25 87 LEU A CA 1
ATOM 668 C C . LEU A 1 87 ? -10.057 -5.699 13.541 1.00 91.25 87 LEU A C 1
ATOM 670 O O . LEU A 1 87 ? -8.973 -5.130 13.620 1.00 91.25 87 LEU A O 1
ATOM 674 N N . PHE A 1 88 ? -11.000 -5.578 14.478 1.00 91.19 88 PHE A N 1
ATOM 675 C CA . PHE A 1 88 ? -10.839 -4.763 15.684 1.00 91.19 88 PHE A CA 1
ATOM 676 C C . PHE A 1 88 ? -10.041 -5.485 16.779 1.00 91.19 88 PHE A C 1
ATOM 678 O O . PHE A 1 88 ? -9.222 -4.859 17.456 1.00 91.19 88 PHE A O 1
ATOM 685 N N . GLU A 1 89 ? -10.203 -6.802 16.920 1.00 88.69 89 GLU A N 1
ATOM 686 C CA . GLU A 1 89 ? -9.409 -7.626 17.845 1.00 88.69 89 GLU A CA 1
ATOM 687 C C . GLU A 1 89 ? -7.904 -7.545 17.540 1.00 88.69 89 GLU A C 1
ATOM 689 O O . GLU A 1 89 ? -7.091 -7.567 18.459 1.00 88.69 89 GLU A O 1
ATOM 694 N N . ALA A 1 90 ? -7.524 -7.365 16.269 1.00 85.62 90 ALA A N 1
ATOM 695 C CA . ALA A 1 90 ? -6.132 -7.161 15.860 1.00 85.62 90 ALA A CA 1
ATOM 696 C C . ALA A 1 90 ? -5.515 -5.828 16.345 1.00 85.62 90 ALA A C 1
ATOM 698 O O . ALA A 1 90 ? -4.300 -5.673 16.296 1.00 85.62 90 ALA A O 1
ATOM 699 N N . SER A 1 91 ? -6.328 -4.880 16.824 1.00 82.56 91 SER A N 1
ATOM 700 C CA . SER A 1 91 ? -5.900 -3.537 17.259 1.00 82.56 91 SER A CA 1
ATOM 701 C C . SER A 1 91 ? -5.860 -3.334 18.784 1.00 82.56 91 SER A C 1
ATOM 703 O O . SER A 1 91 ? -5.989 -2.205 19.252 1.00 82.56 91 SER A O 1
ATOM 705 N N . ASP A 1 92 ? -5.712 -4.414 19.564 1.00 80.69 92 ASP A N 1
ATOM 706 C CA . ASP A 1 92 ? -5.743 -4.410 21.043 1.00 80.69 92 ASP A CA 1
ATOM 707 C C . ASP A 1 92 ? -7.017 -3.764 21.631 1.00 80.69 92 ASP A C 1
ATOM 709 O O . ASP A 1 92 ? -7.020 -3.196 22.726 1.00 80.69 92 ASP A O 1
ATOM 713 N N . THR A 1 93 ? -8.132 -3.848 20.897 1.00 88.38 93 THR A N 1
ATOM 714 C CA . THR A 1 93 ? -9.423 -3.307 21.337 1.00 88.38 93 THR A CA 1
ATOM 715 C C . THR A 1 93 ? -10.317 -4.381 21.935 1.00 88.38 93 THR A C 1
ATOM 717 O O . THR A 1 93 ? -10.295 -5.545 21.535 1.00 88.38 93 THR A O 1
ATOM 720 N N . GLU A 1 94 ? -11.144 -3.985 22.898 1.00 90.88 94 GLU A N 1
ATOM 721 C CA . GLU A 1 94 ? -12.179 -4.840 23.457 1.00 90.88 94 GLU A CA 1
ATOM 722 C C . GLU A 1 94 ? -13.373 -4.892 22.500 1.00 90.88 94 GLU A C 1
ATOM 724 O O . GLU A 1 94 ? -13.996 -3.870 22.193 1.00 90.88 94 GLU A O 1
ATOM 729 N N . VAL A 1 95 ? -13.715 -6.098 22.051 1.00 92.06 95 VAL A N 1
ATOM 730 C CA . VAL A 1 95 ? -14.791 -6.330 21.090 1.00 92.06 95 VAL A CA 1
ATOM 731 C C . VAL A 1 95 ? -15.811 -7.300 21.676 1.00 92.06 95 VAL A C 1
ATOM 733 O O . VAL A 1 95 ? -15.494 -8.434 22.025 1.00 92.06 95 VAL A O 1
ATOM 736 N N . VAL A 1 96 ? -17.069 -6.867 21.764 1.00 92.56 96 VAL A N 1
ATOM 737 C CA . VAL A 1 96 ? -18.186 -7.684 22.252 1.00 92.56 96 VAL A CA 1
ATOM 738 C C . VAL A 1 96 ? -19.236 -7.825 21.158 1.00 92.56 96 VAL A C 1
ATOM 740 O O . VAL A 1 96 ? -19.858 -6.849 20.731 1.00 92.56 96 VAL A O 1
ATOM 743 N N . ILE A 1 97 ? -19.476 -9.062 20.727 1.00 92.19 97 ILE A N 1
ATOM 744 C CA . ILE A 1 97 ? -20.490 -9.389 19.721 1.00 92.19 97 ILE A CA 1
ATOM 745 C C . ILE A 1 97 ? -21.797 -9.769 20.421 1.00 92.19 97 ILE A C 1
ATOM 747 O O . ILE A 1 97 ? -21.837 -10.665 21.260 1.00 92.19 97 ILE A O 1
ATOM 751 N N . THR A 1 98 ? -22.904 -9.127 20.052 1.00 91.19 98 THR A N 1
ATOM 752 C CA . THR A 1 98 ? -24.258 -9.492 20.494 1.00 91.19 98 THR A CA 1
ATOM 753 C C . THR A 1 98 ? -25.183 -9.593 19.286 1.00 91.19 98 THR A C 1
ATOM 755 O O . THR A 1 98 ? -25.774 -8.610 18.833 1.00 91.19 98 THR A O 1
ATOM 758 N N . GLY A 1 99 ? -25.317 -10.802 18.736 1.00 90.50 99 GLY A N 1
ATOM 759 C CA . GLY A 1 99 ? -26.099 -11.034 17.522 1.00 90.50 99 GLY A CA 1
ATOM 760 C C . GLY A 1 99 ? -25.463 -10.346 16.313 1.00 90.50 99 GLY A C 1
ATOM 761 O O . GLY A 1 99 ? -24.409 -10.771 15.858 1.00 90.50 99 GLY A O 1
ATOM 762 N N . THR A 1 100 ? -26.113 -9.306 15.793 1.00 92.75 100 THR A N 1
ATOM 763 C CA . THR A 1 100 ? -25.604 -8.472 14.689 1.00 92.75 100 THR A CA 1
ATOM 764 C C . THR A 1 100 ? -24.929 -7.186 15.169 1.00 92.75 100 THR A C 1
ATOM 766 O O . THR A 1 100 ? -24.448 -6.402 14.355 1.00 92.75 100 THR A O 1
ATOM 769 N N . LYS A 1 101 ? -24.902 -6.934 16.482 1.00 93.31 101 LYS A N 1
ATOM 770 C CA . LYS A 1 101 ? -24.268 -5.749 17.064 1.00 93.31 101 LYS A CA 1
ATOM 771 C C . LYS A 1 101 ? -22.845 -6.069 17.493 1.00 93.31 101 LYS A C 1
ATOM 773 O O . LYS A 1 101 ? -22.606 -7.094 18.127 1.00 93.31 101 LYS A O 1
ATOM 778 N N . LEU A 1 102 ? -21.935 -5.160 17.182 1.00 92.75 102 LEU A N 1
ATOM 779 C CA . LEU A 1 102 ? -20.530 -5.200 17.543 1.00 92.75 102 LEU A CA 1
ATOM 780 C C . LEU A 1 102 ? -20.231 -3.985 18.416 1.00 92.75 102 LEU A C 1
ATOM 782 O O . LEU A 1 102 ? -20.296 -2.854 17.938 1.00 92.75 102 LEU A O 1
ATOM 786 N N . LYS A 1 103 ? -19.948 -4.200 19.697 1.00 94.19 103 LYS A N 1
ATOM 787 C CA . LYS A 1 103 ? -19.501 -3.138 20.595 1.00 94.19 103 LYS A CA 1
ATOM 788 C C . LYS A 1 103 ? -17.979 -3.153 20.632 1.00 94.19 103 LYS A C 1
ATOM 790 O O . LYS A 1 103 ? -17.408 -4.175 20.988 1.00 94.19 103 LYS A O 1
ATOM 795 N N . VAL A 1 104 ? -17.355 -2.046 20.252 1.00 93.62 104 VAL A N 1
ATOM 796 C CA . VAL A 1 104 ? -15.899 -1.890 20.188 1.00 93.62 104 VAL A CA 1
ATOM 797 C C . VAL A 1 104 ? -15.491 -0.802 21.168 1.00 93.62 104 VAL A C 1
ATOM 799 O O . VAL A 1 104 ? -16.068 0.289 21.149 1.00 93.62 104 VAL A O 1
ATOM 802 N N . SER A 1 105 ? -14.520 -1.101 22.025 1.00 94.31 105 SER A N 1
ATOM 803 C CA . SER A 1 105 ? -13.959 -0.169 22.996 1.00 94.31 105 SER A CA 1
ATOM 804 C C . SER A 1 105 ? -12.438 -0.235 22.967 1.00 94.31 105 SER A C 1
ATOM 806 O O . SER A 1 105 ? -11.861 -1.298 23.165 1.00 94.31 105 SER A O 1
ATOM 808 N N . GLY A 1 106 ? -11.770 0.888 22.730 1.00 92.50 106 GLY A N 1
ATOM 809 C CA . GLY A 1 106 ? -10.312 0.900 22.638 1.00 92.50 106 GLY A CA 1
ATOM 810 C C . GLY A 1 106 ? -9.748 2.223 22.150 1.00 92.50 106 GLY A C 1
ATOM 811 O O . GLY A 1 106 ? -10.484 3.194 21.977 1.00 92.50 106 GLY A O 1
ATOM 812 N N . ASP A 1 107 ? -8.435 2.252 21.954 1.00 93.69 107 ASP A N 1
ATOM 813 C CA . ASP A 1 107 ? -7.698 3.430 21.507 1.00 93.69 107 ASP A CA 1
ATOM 814 C C . ASP A 1 107 ? -7.898 3.673 20.005 1.00 93.69 107 ASP A C 1
ATOM 816 O O . ASP A 1 107 ? -7.580 2.825 19.171 1.00 93.69 107 ASP A O 1
ATOM 820 N N . LEU A 1 108 ? -8.430 4.843 19.652 1.00 92.69 108 LEU A N 1
ATOM 821 C CA . LEU A 1 108 ? -8.720 5.200 18.266 1.00 92.69 108 LEU A CA 1
ATOM 822 C C . LEU A 1 108 ? -7.454 5.311 17.410 1.00 92.69 108 LEU A C 1
ATOM 824 O O . LEU A 1 108 ? -7.470 4.920 16.243 1.00 92.69 108 LEU A O 1
ATOM 828 N N . GLY A 1 109 ? -6.361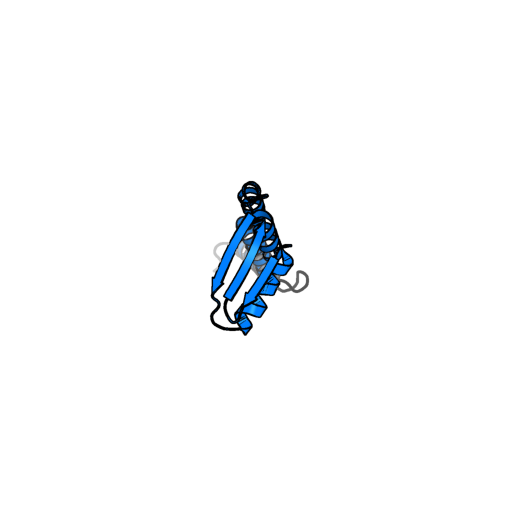 5.818 17.980 1.00 92.44 109 GLY A N 1
ATOM 829 C CA . GLY A 1 109 ? -5.069 5.876 17.308 1.00 92.44 109 GLY A CA 1
ATOM 830 C C . GLY A 1 109 ? -4.548 4.481 16.972 1.00 92.44 109 GLY A C 1
ATOM 831 O O . GLY A 1 109 ? -4.133 4.255 15.839 1.00 92.44 109 GLY A O 1
ATOM 832 N N . MET A 1 110 ? -4.639 3.527 17.903 1.00 91.31 110 MET A N 1
ATOM 833 C CA . MET A 1 110 ? -4.236 2.131 17.669 1.00 91.31 110 MET A CA 1
ATOM 834 C C . MET A 1 110 ? -5.101 1.443 16.609 1.00 91.31 110 MET A C 1
ATOM 836 O O . MET A 1 110 ? -4.565 0.752 15.741 1.00 91.31 110 MET A O 1
ATOM 840 N N . ILE A 1 111 ? -6.417 1.688 16.613 1.00 93.25 111 ILE A N 1
ATOM 841 C CA . ILE A 1 111 ? -7.317 1.206 15.553 1.00 93.25 111 ILE A CA 1
ATOM 842 C C . ILE A 1 111 ? -6.851 1.729 14.189 1.00 93.25 111 ILE A C 1
ATOM 844 O O . ILE A 1 111 ? -6.683 0.948 13.254 1.00 93.25 111 ILE A O 1
ATOM 848 N N . PHE A 1 112 ? -6.605 3.037 14.062 1.00 93.88 112 PHE A N 1
ATOM 849 C CA . PHE A 1 112 ? -6.150 3.615 12.798 1.00 93.88 112 PHE A CA 1
ATOM 850 C C . PHE A 1 112 ? -4.773 3.111 12.373 1.00 93.88 112 PHE A C 1
ATOM 852 O O . PHE A 1 112 ? -4.565 2.865 11.188 1.00 93.88 112 PHE A O 1
ATOM 859 N N . GLN A 1 113 ? -3.848 2.908 13.311 1.00 92.25 113 GLN A N 1
ATOM 860 C CA . GLN A 1 113 ? -2.546 2.328 12.997 1.00 92.25 113 GLN A CA 1
ATOM 861 C C . GLN A 1 113 ? -2.664 0.912 12.442 1.00 92.25 113 GLN A C 1
ATOM 863 O O . GLN A 1 113 ? -1.992 0.601 11.461 1.00 92.25 113 GLN A O 1
ATOM 868 N N . ASN A 1 114 ? -3.542 0.085 13.011 1.00 92.69 114 ASN A N 1
ATOM 869 C CA . ASN A 1 114 ? -3.800 -1.253 12.490 1.00 92.69 114 ASN A CA 1
ATOM 870 C C . ASN A 1 114 ? -4.415 -1.199 11.081 1.00 92.69 114 ASN A C 1
ATOM 872 O O . ASN A 1 114 ? -3.947 -1.893 10.183 1.00 92.69 114 ASN A O 1
ATOM 876 N N . CYS A 1 115 ? -5.385 -0.307 10.844 1.00 92.62 115 CYS A N 1
ATOM 877 C CA . CYS A 1 115 ? -5.948 -0.089 9.505 1.00 92.62 115 CYS A CA 1
ATOM 878 C C . CYS A 1 115 ? -4.883 0.344 8.485 1.00 92.62 115 CYS A C 1
ATOM 880 O O . CYS A 1 115 ? -4.893 -0.109 7.345 1.00 92.62 115 CYS A O 1
ATOM 882 N N . LEU A 1 116 ? -3.963 1.227 8.884 1.00 92.94 116 LEU A N 1
ATOM 883 C CA . LEU A 1 116 ? -2.879 1.698 8.021 1.00 92.94 116 LEU A CA 1
ATOM 884 C C . LEU A 1 116 ? -1.792 0.646 7.805 1.00 92.94 116 LEU A C 1
ATOM 886 O O . LEU A 1 116 ? -1.082 0.748 6.816 1.00 92.94 116 LEU A O 1
ATOM 890 N N . ALA A 1 117 ? -1.633 -0.316 8.713 1.00 91.62 117 ALA A N 1
ATOM 891 C CA . ALA A 1 117 ? -0.717 -1.440 8.541 1.00 91.62 117 ALA A CA 1
ATOM 892 C C . ALA A 1 117 ? -1.293 -2.516 7.608 1.00 91.62 117 ALA A C 1
ATOM 894 O O . ALA A 1 117 ? -0.539 -3.115 6.855 1.00 91.62 117 ALA A O 1
ATOM 895 N N . ASP A 1 118 ? -2.610 -2.740 7.637 1.00 90.38 118 ASP A N 1
ATOM 896 C CA . ASP A 1 118 ? -3.301 -3.670 6.728 1.00 90.38 118 ASP A CA 1
ATOM 897 C C . ASP A 1 118 ? -3.401 -3.128 5.288 1.00 90.38 118 ASP A C 1
ATOM 899 O O . ASP A 1 118 ? -3.435 -3.891 4.326 1.00 90.38 118 ASP A O 1
ATOM 903 N N . ALA A 1 119 ? -3.434 -1.799 5.128 1.00 88.88 119 ALA A N 1
ATOM 904 C CA . ALA A 1 119 ? -3.538 -1.135 3.826 1.00 88.88 119 ALA A CA 1
ATOM 905 C C . ALA A 1 119 ? -2.198 -0.933 3.082 1.00 88.88 119 ALA A C 1
ATOM 907 O O . ALA A 1 119 ? -2.225 -0.497 1.928 1.00 88.88 119 ALA A O 1
ATOM 908 N N . ASP A 1 120 ? -1.063 -1.177 3.745 1.00 85.00 120 ASP A N 1
ATOM 909 C CA . ASP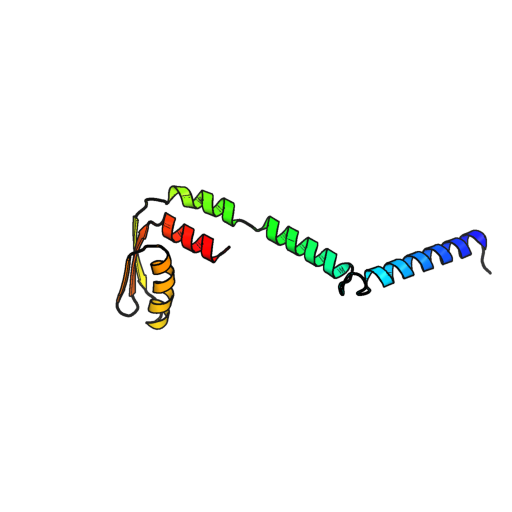 A 1 120 ? 0.312 -0.976 3.245 1.00 85.00 120 ASP A CA 1
ATOM 910 C C . ASP A 1 120 ? 0.846 -2.235 2.538 1.00 85.00 120 ASP A C 1
ATOM 912 O O . ASP A 1 120 ? 1.284 -2.128 1.367 1.00 85.00 120 ASP A O 1
#

pLDDT: mean 91.01, std 5.69, range [68.38, 97.75]

Secondary structure (DSSP, 8-state):
--S-HHHHHHHHHHHHHHHHHHHHHHSTTBTTB-HHHHHHHHHHHHHHHHT--HHHHHHHHGGGTT-EEEEEEEPSSHHHHHHHHHHHHTTT-EEEEETTEEEEEEEHHHHHHHHHHH--

Sequence (120 aa):
MIASKKQFFGGVGLMIGFVIVLIIFFSPVFGGKNGLDYLDNLYNSISKGSAYYIPKVKEECEPFKGNSVNVTLTMPDKTHAQQTAKLFEASDTEVVITGTKLKVSGDLGMIFQNCLADAD